Protein AF-K1Y8P9-F1 (afdb_monomer_lite)

Sequence (47 aa):
MVAKMDEEGFGNCTNAKECEAVCPKGISIRNIARMNKEYLRAMLSEG

Foldseek 3Di:
DQVVCVVVVVDDDDVPCPCCVPPPVNDGCVVVVVVVVVVVVVVVVVD

Secondary structure (DSSP, 8-state):
-HHHHHHTT--S--S--HHHHS-TT---THHHHHHHHHHHHHHHH--

pLDDT: mean 86.51, std 8.44, range [55.19, 96.44]

Radius of gyration: 12.89 Å; chains: 1; bounding box: 28×16×36 Å

Structure (mmCIF, N/CA/C/O backbone):
data_AF-K1Y8P9-F1
#
_entry.id   AF-K1Y8P9-F1
#
loop_
_atom_site.group_PDB
_atom_site.id
_atom_site.type_symbol
_atom_site.label_atom_id
_atom_site.label_alt_id
_atom_site.label_comp_id
_atom_site.label_asym_id
_atom_site.label_entity_id
_atom_site.label_seq_id
_atom_site.pdbx_PDB_ins_code
_atom_site.Cartn_x
_atom_site.Cartn_y
_atom_site.Cartn_z
_atom_site.occupancy
_atom_site.B_iso_or_equiv
_atom_site.auth_seq_id
_atom_site.auth_comp_id
_atom_site.auth_asym_id
_atom_site.auth_atom_id
_atom_site.pdbx_PDB_model_num
ATOM 1 N N . MET A 1 1 ? 5.381 -13.339 1.739 1.00 66.81 1 MET A N 1
ATOM 2 C CA . MET A 1 1 ? 5.051 -12.001 1.202 1.00 66.81 1 MET A CA 1
ATOM 3 C C . MET A 1 1 ? 5.489 -10.934 2.197 1.00 66.81 1 MET A C 1
ATOM 5 O O . MET A 1 1 ? 6.553 -10.398 1.965 1.00 66.81 1 MET A O 1
ATOM 9 N N . VAL A 1 2 ? 4.805 -10.743 3.335 1.00 78.50 2 VAL A N 1
ATOM 10 C CA . VAL A 1 2 ? 5.181 -9.748 4.373 1.00 78.50 2 VAL A CA 1
ATOM 11 C C . VAL A 1 2 ? 6.606 -9.945 4.906 1.00 78.50 2 VAL A C 1
ATOM 13 O O . VAL A 1 2 ? 7.431 -9.066 4.728 1.00 78.50 2 VAL A O 1
ATOM 16 N N . ALA A 1 3 ? 6.955 -11.143 5.387 1.00 84.69 3 ALA A N 1
ATOM 17 C CA . ALA A 1 3 ? 8.311 -11.405 5.892 1.00 84.69 3 ALA A CA 1
ATOM 18 C C . ALA A 1 3 ? 9.430 -11.133 4.863 1.00 84.69 3 ALA A C 1
ATOM 20 O O . ALA A 1 3 ? 10.515 -10.700 5.229 1.00 84.69 3 ALA A O 1
ATOM 21 N N . LYS A 1 4 ? 9.157 -11.348 3.566 1.00 80.50 4 LYS A N 1
ATOM 22 C CA . LYS A 1 4 ? 10.116 -11.044 2.493 1.00 80.50 4 LYS A CA 1
ATOM 23 C C . LYS A 1 4 ? 10.160 -9.547 2.172 1.00 80.50 4 LYS A C 1
ATOM 25 O O . LYS A 1 4 ? 11.212 -9.03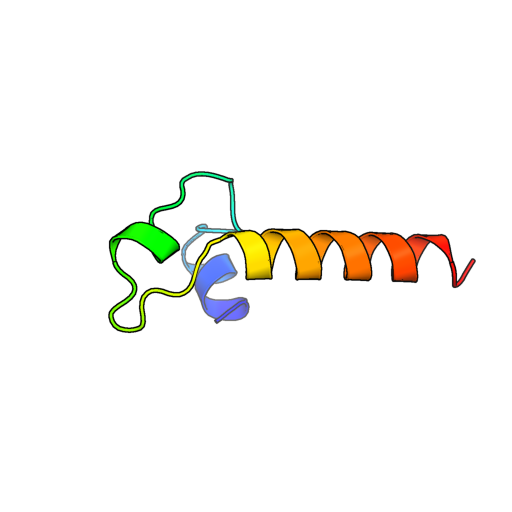9 1.824 1.00 80.50 4 LYS A O 1
ATOM 30 N N . MET A 1 5 ? 9.036 -8.840 2.299 1.00 79.00 5 MET A N 1
ATOM 31 C CA . MET A 1 5 ? 8.978 -7.378 2.179 1.00 79.00 5 MET A CA 1
ATOM 32 C C . MET A 1 5 ? 9.749 -6.693 3.313 1.00 79.00 5 MET A C 1
ATOM 34 O O . MET A 1 5 ? 10.379 -5.671 3.064 1.00 79.00 5 MET A O 1
ATOM 38 N N . ASP A 1 6 ? 9.720 -7.269 4.517 1.00 84.19 6 ASP A N 1
ATOM 39 C CA . ASP A 1 6 ? 10.484 -6.788 5.671 1.00 84.19 6 ASP A CA 1
ATOM 40 C C . ASP A 1 6 ? 11.986 -7.061 5.499 1.00 84.19 6 ASP A C 1
ATOM 42 O O . ASP A 1 6 ? 12.799 -6.168 5.716 1.00 84.19 6 ASP A O 1
ATOM 46 N N . GLU A 1 7 ? 12.354 -8.268 5.050 1.00 91.75 7 GLU A N 1
ATOM 47 C CA . GLU A 1 7 ? 13.746 -8.653 4.766 1.00 91.75 7 GLU A CA 1
ATOM 48 C C . GLU A 1 7 ? 14.385 -7.779 3.671 1.00 91.75 7 GLU A C 1
ATOM 50 O O . GLU A 1 7 ? 15.524 -7.346 3.814 1.00 91.75 7 GLU A O 1
ATOM 55 N N . GLU A 1 8 ? 13.649 -7.494 2.594 1.00 85.88 8 GLU A N 1
ATOM 56 C CA . GLU A 1 8 ? 14.123 -6.695 1.452 1.00 85.88 8 GLU A CA 1
ATOM 57 C C . GLU A 1 8 ? 13.910 -5.179 1.641 1.00 85.88 8 GLU A C 1
ATOM 59 O O . GLU A 1 8 ? 14.262 -4.383 0.772 1.00 85.88 8 GLU A O 1
ATOM 64 N N . GLY A 1 9 ? 13.299 -4.749 2.752 1.00 81.81 9 GLY A N 1
ATOM 65 C CA . GLY A 1 9 ? 13.039 -3.333 3.039 1.00 81.81 9 GLY A CA 1
ATOM 66 C C . GLY A 1 9 ? 12.015 -2.660 2.115 1.00 81.81 9 GLY A C 1
ATOM 67 O O . GLY A 1 9 ? 11.906 -1.435 2.110 1.00 81.81 9 GLY A O 1
ATOM 68 N N . PHE A 1 10 ? 11.242 -3.432 1.346 1.00 80.06 10 PHE A N 1
ATOM 69 C CA . PHE A 1 10 ? 10.180 -2.904 0.484 1.00 80.06 10 PHE A CA 1
ATOM 70 C C . PHE A 1 10 ? 9.020 -2.306 1.290 1.00 80.06 10 PHE A C 1
ATOM 72 O O . PHE A 1 10 ? 8.350 -1.389 0.813 1.00 80.06 10 PHE A O 1
ATOM 79 N N . GLY A 1 11 ? 8.794 -2.809 2.510 1.00 78.12 11 GLY A N 1
ATOM 80 C CA . GLY A 1 11 ? 7.734 -2.342 3.398 1.00 78.12 11 GLY A CA 1
ATOM 81 C C . GLY A 1 11 ? 6.332 -2.482 2.796 1.00 78.12 11 GLY A C 1
ATOM 82 O O . GLY A 1 11 ? 6.091 -3.246 1.863 1.00 78.12 11 GLY A O 1
ATOM 83 N N . ASN A 1 12 ? 5.376 -1.749 3.361 1.00 77.25 12 ASN A N 1
ATOM 84 C CA . ASN A 1 12 ? 3.974 -1.763 2.937 1.00 77.25 12 ASN A CA 1
ATOM 85 C C . ASN A 1 12 ? 3.812 -1.070 1.571 1.00 77.25 12 ASN A C 1
ATOM 87 O O . ASN A 1 12 ? 4.649 -0.273 1.165 1.00 77.25 12 ASN A O 1
ATOM 91 N N . CYS A 1 13 ? 2.681 -1.266 0.887 1.00 77.75 13 CYS A N 1
ATOM 92 C CA . CYS A 1 13 ? 2.375 -0.532 -0.350 1.00 77.75 13 CYS A CA 1
ATOM 93 C C . CYS A 1 13 ? 2.459 1.005 -0.161 1.00 77.75 13 CYS A C 1
ATOM 95 O O . CYS A 1 13 ? 1.611 1.595 0.506 1.00 77.75 13 CYS A O 1
ATOM 97 N N . THR A 1 14 ? 3.425 1.660 -0.815 1.00 71.69 14 THR A N 1
ATOM 98 C CA . THR A 1 14 ? 3.745 3.102 -0.712 1.00 71.69 14 THR A CA 1
ATOM 99 C C . THR A 1 14 ? 3.310 3.908 -1.942 1.00 71.69 14 THR A C 1
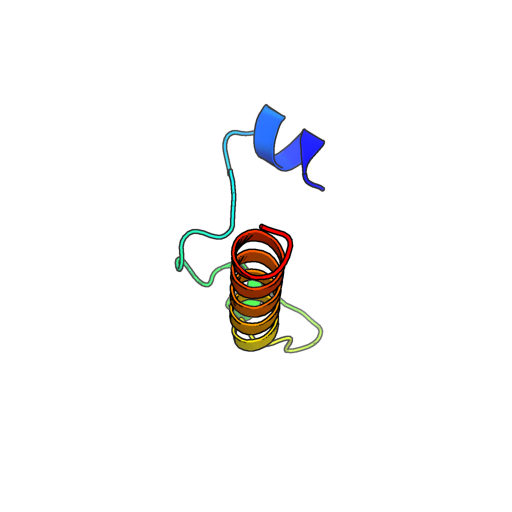ATOM 101 O O . THR A 1 14 ? 4.078 4.683 -2.495 1.00 71.69 14 THR A O 1
ATOM 104 N N . ASN A 1 15 ? 2.069 3.733 -2.414 1.00 80.94 15 ASN A N 1
ATOM 105 C CA . ASN A 1 15 ? 1.475 4.480 -3.546 1.00 80.94 15 ASN A CA 1
ATOM 106 C C . ASN A 1 15 ? 2.316 4.564 -4.845 1.00 80.94 15 ASN A C 1
ATOM 108 O O . ASN A 1 15 ? 1.936 5.300 -5.752 1.00 80.94 15 ASN A O 1
ATOM 112 N N . ALA A 1 16 ? 3.396 3.787 -4.973 1.00 85.25 16 ALA A N 1
ATOM 113 C CA . ALA A 1 16 ? 4.277 3.746 -6.140 1.00 85.25 16 ALA A CA 1
ATOM 114 C C . ALA A 1 16 ? 3.613 3.080 -7.359 1.00 85.25 16 ALA A C 1
ATOM 116 O O . ALA A 1 16 ? 3.983 3.340 -8.497 1.00 85.25 16 ALA A O 1
ATOM 117 N N . LYS A 1 17 ? 2.583 2.253 -7.123 1.00 87.31 17 LYS A N 1
ATOM 118 C CA . LYS A 1 17 ? 1.749 1.571 -8.137 1.00 87.31 17 LYS A CA 1
ATOM 119 C C . LYS A 1 17 ? 2.481 0.589 -9.058 1.00 87.31 17 LYS A C 1
ATOM 121 O O . LYS A 1 17 ? 1.874 0.089 -10.001 1.00 87.31 17 LYS A O 1
ATOM 126 N N . GLU A 1 18 ? 3.727 0.235 -8.754 1.00 86.81 18 GLU A N 1
ATOM 127 C CA . GLU A 1 18 ? 4.501 -0.755 -9.517 1.00 86.81 18 GLU A CA 1
ATOM 128 C C . GLU A 1 18 ? 3.767 -2.097 -9.627 1.00 86.81 18 GLU A C 1
ATOM 130 O O . GLU A 1 18 ? 3.725 -2.705 -10.694 1.00 86.81 18 GLU A O 1
ATOM 135 N N . CYS A 1 19 ? 3.093 -2.515 -8.551 1.00 86.00 19 CYS A N 1
ATOM 136 C CA . CYS A 1 19 ? 2.323 -3.754 -8.522 1.00 86.00 19 CYS A CA 1
ATOM 137 C C . CYS A 1 19 ? 1.154 -3.784 -9.525 1.00 86.00 19 CYS A C 1
ATOM 139 O O . CYS A 1 19 ? 0.883 -4.846 -10.075 1.00 86.00 19 CYS A O 1
ATOM 141 N N . GLU A 1 20 ? 0.482 -2.659 -9.797 1.00 91.31 20 GLU A N 1
ATOM 142 C CA . GLU A 1 20 ? -0.600 -2.575 -10.798 1.00 91.31 20 GLU A CA 1
ATOM 143 C C . GLU A 1 20 ? -0.032 -2.560 -12.221 1.00 91.31 20 GLU A C 1
ATOM 145 O O . GLU A 1 20 ? -0.597 -3.209 -13.099 1.00 91.31 20 GLU A O 1
ATOM 150 N N . ALA A 1 21 ? 1.116 -1.907 -12.437 1.00 90.88 21 ALA A N 1
ATOM 151 C CA . ALA A 1 21 ? 1.768 -1.835 -13.745 1.00 90.88 21 ALA A CA 1
ATOM 152 C C . ALA A 1 21 ? 2.265 -3.202 -14.252 1.00 90.88 21 ALA A C 1
ATOM 154 O O . ALA A 1 21 ? 2.197 -3.471 -15.449 1.00 90.88 21 ALA A O 1
ATOM 155 N N . VAL A 1 22 ? 2.741 -4.073 -13.352 1.00 91.06 22 VAL A N 1
ATOM 156 C CA . VAL A 1 22 ? 3.297 -5.392 -13.717 1.00 91.06 22 VAL A CA 1
ATOM 157 C C . VAL A 1 22 ? 2.310 -6.550 -13.552 1.00 91.06 22 VAL A C 1
ATOM 159 O O . VAL A 1 22 ? 2.646 -7.691 -13.870 1.00 91.06 22 VAL A O 1
ATOM 162 N N . CYS A 1 23 ? 1.102 -6.309 -13.026 1.00 89.25 23 CYS A N 1
ATOM 163 C CA . CYS A 1 23 ? 0.178 -7.391 -12.696 1.00 89.25 23 CYS A CA 1
ATOM 164 C C . CYS A 1 23 ? -0.356 -8.086 -13.965 1.00 89.25 23 CYS A C 1
ATOM 166 O O . CYS A 1 23 ? -1.171 -7.500 -14.681 1.00 89.25 23 CYS A O 1
ATOM 168 N N . PRO A 1 24 ? -0.061 -9.381 -14.195 1.00 94.56 24 PRO A N 1
ATOM 169 C CA . PRO A 1 24 ? -0.541 -10.105 -15.378 1.00 94.56 24 PRO A CA 1
ATOM 170 C C . PRO A 1 24 ? -2.057 -10.365 -15.356 1.00 94.56 24 PRO A C 1
ATOM 172 O O . PRO A 1 24 ? -2.627 -10.869 -16.321 1.00 94.56 24 PRO A O 1
ATOM 175 N N . LYS A 1 25 ? -2.718 -10.073 -14.230 1.00 94.31 25 LYS A N 1
ATOM 176 C CA . LYS A 1 25 ? -4.162 -10.236 -14.025 1.00 94.31 25 LYS A CA 1
ATOM 177 C C . LYS A 1 25 ? -4.918 -8.905 -14.019 1.00 94.31 25 LYS A C 1
ATOM 179 O O . LYS A 1 25 ? -6.118 -8.913 -13.772 1.00 94.31 25 LYS A O 1
ATOM 184 N N . GLY A 1 26 ? -4.238 -7.779 -14.260 1.00 92.94 26 GLY A N 1
ATOM 185 C CA . GLY A 1 26 ? -4.871 -6.456 -14.299 1.00 92.94 26 GLY A CA 1
ATOM 186 C C . GLY A 1 26 ? -5.520 -6.046 -12.974 1.00 92.94 26 GLY A C 1
ATOM 187 O O . GLY A 1 26 ? -6.533 -5.347 -12.963 1.00 92.94 26 GLY A O 1
ATOM 188 N N . ILE A 1 27 ? -4.984 -6.520 -11.844 1.00 91.94 27 ILE A N 1
ATOM 189 C CA . ILE A 1 27 ? -5.517 -6.182 -10.524 1.00 91.94 27 ILE A CA 1
ATOM 190 C C . ILE A 1 27 ? -5.1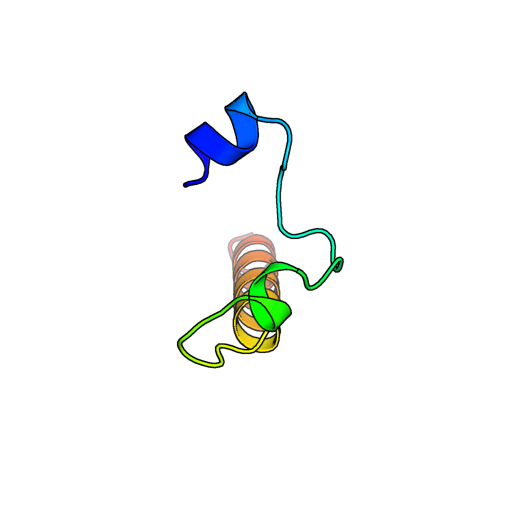99 -4.719 -10.231 1.00 91.94 27 ILE A C 1
ATOM 192 O O . ILE A 1 27 ? -4.038 -4.319 -10.213 1.00 91.94 27 ILE A O 1
ATOM 196 N N . SER A 1 28 ? -6.237 -3.937 -9.940 1.00 92.12 28 SER A N 1
ATOM 197 C CA . SER A 1 28 ? -6.060 -2.525 -9.616 1.00 92.12 28 SER A CA 1
ATOM 198 C C . SER A 1 28 ? -5.607 -2.299 -8.172 1.00 92.12 28 SER A C 1
ATOM 200 O O . SER A 1 28 ? -6.094 -2.970 -7.252 1.00 92.12 28 SER A O 1
A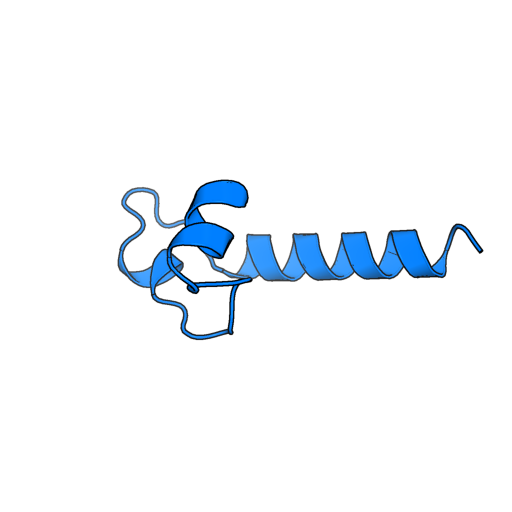TOM 202 N N . ILE A 1 29 ? -4.783 -1.264 -7.942 1.00 90.94 29 ILE A N 1
ATOM 203 C CA . ILE A 1 29 ? -4.367 -0.846 -6.587 1.00 90.94 29 ILE A CA 1
ATOM 204 C C . ILE A 1 29 ? -5.554 -0.503 -5.678 1.00 90.94 29 ILE A C 1
ATOM 206 O O . ILE A 1 29 ? -5.423 -0.505 -4.454 1.00 90.94 29 ILE A O 1
ATOM 210 N N . ARG A 1 30 ? -6.732 -0.216 -6.256 1.00 92.00 30 ARG A N 1
ATOM 211 C CA . ARG A 1 30 ? -7.960 0.090 -5.505 1.00 92.00 30 ARG A CA 1
ATOM 212 C C . ARG A 1 30 ? -8.330 -1.013 -4.511 1.00 92.00 30 ARG A C 1
ATOM 214 O O . ARG A 1 30 ? -8.902 -0.713 -3.467 1.00 92.00 30 ARG A O 1
ATOM 221 N N . ASN A 1 31 ? -7.972 -2.267 -4.795 1.00 90.75 31 ASN A N 1
ATOM 222 C CA . ASN A 1 31 ? -8.197 -3.377 -3.870 1.00 90.75 31 ASN A CA 1
ATOM 223 C C . ASN A 1 31 ? -7.340 -3.259 -2.601 1.00 90.75 31 ASN A C 1
ATOM 225 O O . ASN A 1 31 ? -7.855 -3.477 -1.506 1.00 90.75 31 ASN A O 1
ATOM 229 N N . ILE A 1 32 ? -6.073 -2.857 -2.741 1.00 89.75 32 ILE A N 1
ATOM 230 C CA . ILE A 1 32 ? -5.160 -2.621 -1.613 1.00 89.75 32 ILE A CA 1
ATOM 231 C C . ILE A 1 32 ? -5.644 -1.413 -0.804 1.00 89.75 32 ILE A C 1
ATOM 233 O O . ILE A 1 32 ? -5.737 -1.485 0.418 1.00 89.75 32 ILE A O 1
ATOM 237 N N . ALA A 1 33 ? -6.035 -0.327 -1.480 1.00 90.56 33 ALA A N 1
ATOM 238 C CA . ALA A 1 33 ? -6.587 0.855 -0.818 1.00 90.56 33 ALA A CA 1
ATOM 239 C C . ALA A 1 33 ? -7.852 0.527 -0.001 1.00 90.56 33 ALA A C 1
ATOM 241 O O . ALA A 1 33 ? -7.981 0.970 1.140 1.00 90.56 33 ALA A O 1
ATOM 242 N N . ARG A 1 34 ? -8.763 -0.289 -0.553 1.00 93.12 34 ARG A N 1
ATOM 243 C CA . ARG A 1 34 ? -9.950 -0.774 0.168 1.00 93.12 34 ARG A CA 1
ATOM 244 C C . ARG A 1 34 ? -9.559 -1.599 1.391 1.00 93.12 34 ARG A C 1
ATOM 246 O O . ARG A 1 34 ? -10.070 -1.333 2.469 1.00 93.12 34 ARG A O 1
ATOM 253 N N . MET A 1 35 ? -8.652 -2.562 1.235 1.00 91.69 35 MET A N 1
ATOM 254 C CA . MET A 1 35 ? -8.184 -3.401 2.342 1.00 91.69 35 MET A CA 1
ATOM 255 C C . MET A 1 35 ? -7.591 -2.558 3.481 1.00 91.69 35 MET A C 1
ATOM 257 O O . MET A 1 35 ? -7.988 -2.738 4.627 1.00 91.69 35 MET A O 1
ATOM 261 N N . ASN A 1 36 ? -6.713 -1.596 3.176 1.00 89.81 36 ASN A N 1
ATOM 262 C CA . ASN A 1 36 ? -6.129 -0.706 4.187 1.00 89.81 36 ASN A CA 1
ATOM 263 C C . ASN A 1 36 ? -7.198 0.124 4.911 1.00 89.81 36 ASN A C 1
ATOM 265 O O . ASN A 1 36 ? -7.120 0.313 6.122 1.00 89.81 36 ASN A O 1
ATOM 269 N N . LYS A 1 37 ? -8.209 0.607 4.176 1.00 92.06 37 LYS A N 1
ATOM 270 C CA . LYS A 1 37 ? -9.327 1.360 4.752 1.00 92.06 37 LYS A CA 1
ATOM 271 C C . LYS A 1 37 ? -10.161 0.503 5.704 1.00 92.06 37 LYS A C 1
ATOM 273 O O . LYS A 1 37 ? -10.485 0.973 6.789 1.00 92.06 37 LYS A O 1
ATOM 278 N N . GLU A 1 38 ? -10.512 -0.720 5.310 1.00 94.81 38 GLU A N 1
ATOM 279 C CA . GLU A 1 38 ? -11.285 -1.628 6.168 1.00 94.81 38 GLU A CA 1
ATOM 280 C C . GLU A 1 38 ? -10.482 -2.055 7.401 1.00 94.81 38 GLU A C 1
ATOM 282 O O . GLU A 1 38 ? -11.030 -2.081 8.496 1.00 94.81 38 GLU A O 1
ATOM 287 N N . TYR A 1 39 ? -9.177 -2.302 7.254 1.00 90.94 39 TYR A N 1
ATOM 288 C CA . TYR A 1 39 ? -8.293 -2.593 8.384 1.00 90.94 39 TYR A CA 1
ATOM 289 C C . TYR A 1 39 ? -8.247 -1.435 9.386 1.00 90.94 39 TYR A C 1
ATOM 291 O O . TYR A 1 39 ? -8.475 -1.636 10.575 1.00 90.94 39 TYR A O 1
ATOM 299 N N . LEU A 1 40 ? -8.033 -0.206 8.901 1.00 92.81 40 LEU A N 1
ATOM 300 C CA . LEU A 1 40 ? -8.052 0.987 9.747 1.00 92.81 40 LEU A CA 1
ATOM 301 C C . LEU A 1 40 ? -9.414 1.170 10.425 1.00 92.81 40 LEU A C 1
ATOM 303 O O . LEU A 1 40 ? -9.480 1.500 11.603 1.00 92.81 40 LEU A O 1
ATOM 307 N N . ARG A 1 41 ? -10.507 0.946 9.691 1.00 95.94 41 ARG A N 1
ATOM 308 C CA . ARG A 1 41 ? -11.857 1.013 10.251 1.00 95.94 41 ARG A CA 1
ATOM 309 C C . ARG A 1 41 ? -12.042 -0.002 11.375 1.00 95.94 41 ARG A C 1
ATOM 311 O O . ARG A 1 41 ? -12.529 0.397 12.421 1.00 95.94 41 ARG A O 1
ATOM 318 N N . ALA A 1 42 ? -11.638 -1.256 11.165 1.00 96.44 42 ALA A N 1
ATOM 319 C CA . ALA A 1 42 ? -11.728 -2.313 12.168 1.00 96.44 42 ALA A CA 1
ATOM 320 C C . ALA A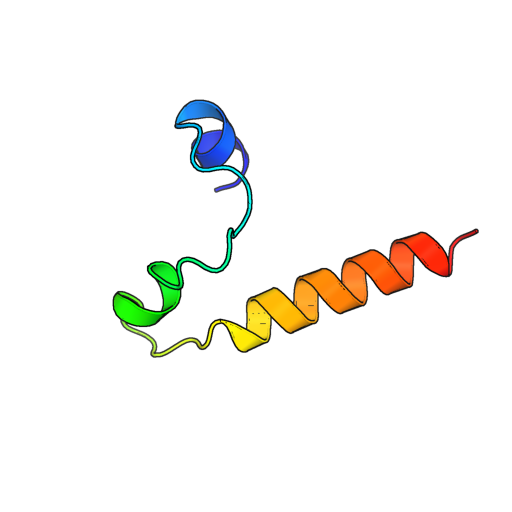 1 42 ? -10.943 -1.943 13.433 1.00 96.44 42 ALA A C 1
ATOM 322 O O . ALA A 1 42 ? -11.500 -1.972 14.526 1.00 96.44 42 ALA A O 1
ATOM 323 N N . MET A 1 43 ? -9.701 -1.470 13.270 1.00 94.81 43 MET A N 1
ATOM 324 C CA . MET A 1 43 ? -8.866 -0.992 14.378 1.00 94.81 43 MET A CA 1
ATOM 325 C C . MET A 1 43 ? -9.506 0.141 15.183 1.00 94.81 43 MET A C 1
ATOM 327 O O . MET A 1 43 ? -9.297 0.228 16.387 1.00 94.81 43 MET A O 1
ATOM 331 N N . LEU A 1 44 ? -10.256 1.026 14.523 1.00 94.12 44 LEU A N 1
ATOM 332 C CA . LEU A 1 44 ? -10.921 2.161 15.165 1.00 94.12 44 LEU A CA 1
ATOM 333 C C . LEU A 1 44 ? -12.307 1.815 15.731 1.00 94.12 44 LEU A C 1
ATOM 335 O O . LEU A 1 44 ? -12.837 2.593 16.517 1.00 94.12 44 LEU A O 1
ATOM 339 N N . SER A 1 45 ? -12.918 0.706 15.306 1.00 88.19 45 SER A N 1
ATOM 340 C CA . SER A 1 45 ? -14.256 0.285 15.745 1.00 88.19 45 SER A CA 1
ATOM 341 C C . SER A 1 45 ? -14.257 -0.805 16.815 1.00 88.19 45 SER A C 1
ATOM 343 O O . SER A 1 45 ? -15.295 -1.025 17.427 1.00 88.19 45 SER A O 1
ATOM 345 N N . GLU A 1 46 ? -13.138 -1.499 17.026 1.00 69.50 46 GLU A N 1
ATOM 346 C CA . GLU A 1 46 ? -12.965 -2.491 18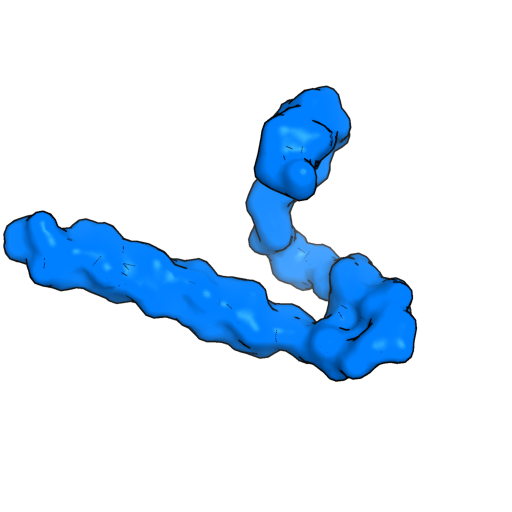.101 1.00 69.50 46 GLU A CA 1
ATOM 347 C C . GLU A 1 46 ? -12.403 -1.873 19.404 1.00 69.50 46 GLU A C 1
ATOM 349 O O . GLU A 1 46 ? -11.779 -2.570 20.203 1.00 69.50 46 GLU A O 1
ATOM 354 N N . GLY A 1 47 ? -12.614 -0.567 19.615 1.00 55.19 47 GLY A N 1
ATOM 355 C CA . GLY A 1 47 ? -12.193 0.190 20.804 1.00 55.19 47 GLY A CA 1
ATOM 356 C C . GLY A 1 47 ? -13.349 0.629 21.691 1.00 55.19 47 GLY A C 1
ATOM 357 O O . GLY A 1 47 ? -14.433 0.929 21.142 1.00 55.19 47 GLY A O 1
#